Protein AF-A0A820CGV4-F1 (afdb_monomer)

Solvent-accessible surface area (backbone atoms only — not comparable to full-atom values): 6900 Å² total; per-residue (Å²): 108,50,67,60,47,28,54,51,52,41,57,77,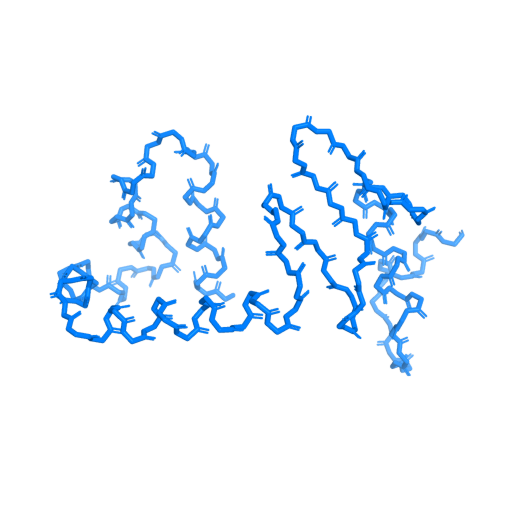48,56,87,45,64,72,79,47,49,55,61,25,39,30,65,48,43,73,59,71,50,56,55,68,60,51,55,54,40,65,77,32,72,64,35,57,53,52,50,52,51,50,53,52,51,36,58,76,67,66,52,86,53,71,49,59,43,65,55,97,88,38,81,47,35,31,43,66,100,50,82,42,74,35,88,71,46,83,51,72,68,34,48,50,51,59,50,45,77,68,52,86,63,89,83,68,61,66,77,64,60,72,78,113

Radius of gyration: 17.68 Å; Cα contacts (8 Å, |Δi|>4): 91; chains: 1; bounding box: 39×30×44 Å

pLDDT: mean 93.83, std 5.13, range [55.72, 98.12]

Organism: NCBI:txid433720

Sequence (116 aa):
STFLQYLQCQTETYRTIPDNGEQCANETSNNLIKWSDVELCVTSEKSNELFHNSLKQTRLASARKSCTIHLNKESWCIHDGSWKNCAEGHDEISFIKAICSRYNGTDKPIECETFI

Foldseek 3Di:
DLVVQLVVQCVVVVVCPPVCNQVSNCVSVVNPDDVVVVVVCCPDVVVVVVVVVVVVVCVVLVVPAPPFDDDPSHTQWHDHVHIDNNPQDDDPLSVLCVNLVVDPDPDDPVSSVVND

Mean predicted aligned error: 4.2 Å

Structure (mmCIF, N/CA/C/O backbone):
data_AF-A0A820CGV4-F1
#
_entry.id   AF-A0A820CGV4-F1
#
loop_
_atom_site.group_PDB
_atom_site.id
_atom_site.type_symbol
_atom_site.label_atom_id
_atom_site.label_alt_id
_atom_site.label_comp_id
_atom_site.label_asym_id
_atom_site.label_entity_id
_atom_site.label_seq_id
_atom_site.pdbx_PDB_ins_code
_atom_site.Cartn_x
_atom_site.Cartn_y
_atom_site.Cartn_z
_atom_site.occupancy
_atom_site.B_iso_or_equiv
_atom_site.auth_seq_id
_atom_site.auth_comp_id
_atom_site.auth_asym_id
_atom_site.auth_atom_id
_atom_site.pdbx_PDB_model_num
ATOM 1 N N . SER A 1 1 ? -9.668 6.888 -6.046 1.00 85.94 1 SER A N 1
ATOM 2 C CA . SER A 1 1 ? -10.107 5.841 -5.099 1.00 85.94 1 SER A CA 1
ATOM 3 C C . SER A 1 1 ? -10.126 6.446 -3.707 1.00 85.94 1 SER A C 1
ATOM 5 O O . SER A 1 1 ? -9.073 6.910 -3.284 1.00 85.94 1 SER A O 1
ATOM 7 N N . THR A 1 2 ? -11.275 6.459 -3.018 1.00 93.88 2 THR A N 1
ATOM 8 C CA . THR A 1 2 ? -11.415 7.016 -1.653 1.00 93.88 2 THR A CA 1
ATOM 9 C C . THR A 1 2 ? -10.445 6.373 -0.665 1.00 93.88 2 THR A C 1
ATOM 11 O O . THR A 1 2 ? -9.813 7.069 0.114 1.00 93.88 2 THR A O 1
ATOM 14 N N . PHE A 1 3 ? -10.236 5.056 -0.748 1.00 93.94 3 PHE A N 1
ATOM 15 C CA . PHE A 1 3 ? -9.307 4.361 0.146 1.00 93.94 3 PHE A CA 1
ATOM 16 C C . PHE A 1 3 ? -7.845 4.790 -0.055 1.00 93.94 3 PHE A C 1
ATOM 18 O O . PHE A 1 3 ? -7.128 4.992 0.918 1.00 93.94 3 PHE A O 1
ATOM 25 N N . LEU A 1 4 ? -7.397 4.974 -1.304 1.00 95.31 4 LEU A N 1
ATOM 26 C CA . LEU A 1 4 ? -6.028 5.438 -1.563 1.00 95.31 4 LEU A CA 1
ATOM 27 C C . LEU A 1 4 ? -5.826 6.875 -1.067 1.00 95.31 4 LEU A C 1
ATOM 29 O O . LEU A 1 4 ? -4.816 7.157 -0.435 1.00 95.31 4 LEU A O 1
ATOM 33 N N . GLN A 1 5 ? -6.811 7.747 -1.297 1.00 96.44 5 GLN A N 1
ATOM 34 C CA . GLN A 1 5 ? -6.794 9.124 -0.796 1.00 96.44 5 GLN A CA 1
ATOM 35 C C . GLN A 1 5 ? -6.784 9.162 0.736 1.00 96.44 5 GLN A C 1
ATOM 37 O O . GLN A 1 5 ? -6.037 9.936 1.318 1.00 96.44 5 GLN A O 1
ATOM 42 N N . TYR A 1 6 ? -7.549 8.286 1.394 1.00 96.31 6 TYR A N 1
ATOM 43 C CA . TYR A 1 6 ? -7.542 8.129 2.849 1.00 96.31 6 TYR A CA 1
ATOM 44 C C . TYR A 1 6 ? -6.158 7.740 3.386 1.00 96.31 6 TYR A C 1
ATOM 46 O O . TYR A 1 6 ? -5.682 8.334 4.352 1.00 96.31 6 TYR A O 1
ATOM 54 N N . LEU A 1 7 ? -5.483 6.778 2.744 1.00 95.44 7 LEU A N 1
ATOM 55 C CA . LEU A 1 7 ? -4.115 6.404 3.113 1.00 95.44 7 LEU A CA 1
ATOM 56 C C . LEU A 1 7 ? -3.131 7.560 2.885 1.00 95.44 7 LEU A C 1
ATOM 58 O O . LEU A 1 7 ? -2.294 7.812 3.745 1.00 95.44 7 LEU A O 1
ATOM 62 N N . GLN A 1 8 ? -3.249 8.277 1.763 1.00 96.06 8 GLN A N 1
ATOM 63 C CA . GLN A 1 8 ? -2.408 9.438 1.456 1.00 96.06 8 GLN A CA 1
ATOM 64 C C . GLN A 1 8 ? -2.584 10.550 2.497 1.00 96.06 8 GLN A C 1
ATOM 66 O O . GLN A 1 8 ? -1.593 10.959 3.097 1.00 96.06 8 GLN A O 1
ATOM 71 N N . CYS A 1 9 ? -3.828 10.936 2.797 1.00 96.94 9 CYS A N 1
ATOM 72 C CA . CYS A 1 9 ? -4.156 11.902 3.847 1.00 96.94 9 CYS A CA 1
ATOM 73 C C . CYS A 1 9 ? -3.529 11.509 5.190 1.00 96.94 9 CYS A C 1
ATOM 75 O O . CYS A 1 9 ? -2.845 12.309 5.825 1.00 96.94 9 CYS A O 1
ATOM 77 N N . GLN A 1 10 ? -3.663 10.241 5.600 1.00 96.81 10 GLN A N 1
ATOM 78 C CA . GLN A 1 10 ? -3.069 9.794 6.859 1.00 96.81 10 GLN A CA 1
ATOM 79 C C . GLN A 1 10 ? -1.542 9.924 6.874 1.00 96.81 10 GLN A C 1
ATOM 81 O O . GLN A 1 10 ? -0.956 10.275 7.900 1.00 96.81 10 GLN A O 1
ATOM 86 N N . THR A 1 11 ? -0.882 9.645 5.746 1.00 94.69 11 THR A N 1
ATOM 87 C CA . THR A 1 11 ? 0.582 9.720 5.653 1.00 94.69 11 THR A CA 1
ATOM 88 C C . THR A 1 11 ? 1.134 11.144 5.694 1.00 94.69 11 THR A C 1
ATOM 90 O O . THR A 1 11 ? 2.287 11.310 6.094 1.00 94.69 11 THR A O 1
ATOM 93 N N . GLU A 1 12 ? 0.334 12.172 5.383 1.00 95.00 12 GLU A N 1
ATOM 94 C CA . GLU A 1 12 ? 0.739 13.582 5.527 1.00 95.00 12 GLU A CA 1
ATOM 95 C C . GLU A 1 12 ? 1.078 13.929 6.984 1.00 95.00 12 GLU A C 1
ATOM 97 O O . GLU A 1 12 ? 2.002 14.695 7.261 1.00 95.00 12 GLU A O 1
ATOM 102 N N . THR A 1 13 ? 0.384 13.292 7.931 1.00 92.88 13 THR A N 1
ATOM 103 C CA . THR A 1 13 ? 0.603 13.424 9.376 1.00 92.88 13 THR A CA 1
ATOM 104 C C . THR A 1 13 ? 0.911 12.066 10.012 1.00 92.88 13 THR A C 1
ATOM 106 O O . THR A 1 13 ? 0.352 11.687 11.033 1.00 92.88 13 THR A O 1
ATOM 109 N N . TYR A 1 14 ? 1.869 11.322 9.442 1.00 91.06 14 TYR A N 1
ATOM 110 C CA . TYR A 1 14 ? 2.162 9.926 9.822 1.00 91.06 14 TYR A CA 1
ATOM 111 C C . TYR A 1 14 ? 2.347 9.660 11.334 1.00 91.06 14 TYR A C 1
ATOM 113 O O . TYR A 1 14 ? 2.125 8.544 11.797 1.00 91.06 14 TYR A O 1
ATOM 121 N N . ARG A 1 15 ? 2.788 10.662 12.110 1.00 94.06 15 ARG A N 1
ATOM 122 C CA . ARG A 1 15 ? 3.028 10.550 13.562 1.00 94.06 15 ARG A CA 1
ATOM 123 C C . ARG A 1 15 ? 1.750 10.473 14.389 1.00 94.06 15 ARG A C 1
ATOM 125 O O . ARG A 1 15 ? 1.821 10.052 15.536 1.00 94.06 15 ARG A O 1
ATOM 132 N N . THR A 1 16 ? 0.630 10.916 13.830 1.00 93.88 16 THR A N 1
ATOM 133 C CA . THR A 1 16 ? -0.674 10.951 14.495 1.00 93.88 16 THR A CA 1
ATOM 134 C C . THR A 1 16 ? -1.588 9.845 13.990 1.00 93.88 16 THR A C 1
ATOM 136 O O . THR A 1 16 ? -2.784 9.913 14.211 1.00 93.88 16 THR A O 1
ATOM 139 N N . ILE A 1 17 ? -1.068 8.842 13.280 1.00 94.69 17 ILE A N 1
ATOM 140 C CA . ILE A 1 17 ? -1.844 7.646 12.944 1.00 94.69 17 ILE A CA 1
ATOM 141 C C . ILE A 1 17 ? -1.972 6.796 14.224 1.00 94.69 17 ILE A C 1
ATOM 143 O O . ILE A 1 17 ? -0.940 6.505 14.838 1.00 94.69 17 ILE A O 1
ATOM 147 N N . PRO A 1 18 ? -3.184 6.352 14.620 1.00 92.44 18 PRO A N 1
ATOM 148 C CA . PRO A 1 18 ? -4.444 6.399 13.861 1.00 92.44 18 PRO A CA 1
ATOM 149 C C . PRO A 1 18 ? -5.376 7.589 14.173 1.00 92.44 18 PRO A C 1
ATOM 151 O O . PRO A 1 18 ? -6.463 7.659 13.603 1.00 92.44 18 PRO A O 1
ATOM 154 N N . ASP A 1 19 ? -4.990 8.508 15.057 1.00 95.38 19 ASP A N 1
ATOM 155 C CA . ASP A 1 19 ? -5.816 9.626 15.549 1.00 95.38 19 ASP A CA 1
ATOM 156 C C . ASP A 1 19 ? -6.331 10.570 14.442 1.00 95.38 19 ASP A C 1
ATOM 158 O O . ASP A 1 19 ? -7.388 11.179 14.586 1.00 95.38 19 ASP A O 1
ATOM 162 N N . ASN A 1 20 ? -5.630 10.678 13.309 1.00 96.00 20 ASN A N 1
ATOM 163 C CA . ASN A 1 20 ? -6.074 11.452 12.138 1.00 96.00 20 ASN A CA 1
ATOM 164 C C . ASN A 1 20 ? -7.104 10.723 11.246 1.00 96.00 20 ASN A C 1
ATOM 166 O O . ASN A 1 20 ? -7.534 11.259 10.221 1.00 96.00 20 ASN A O 1
ATOM 170 N N . GLY A 1 21 ? -7.506 9.502 11.610 1.00 95.50 21 GLY A N 1
ATOM 171 C CA . GLY A 1 21 ? -8.360 8.647 10.793 1.00 95.50 21 GLY A CA 1
ATOM 172 C C . GLY A 1 21 ? -9.744 9.237 10.512 1.00 95.50 21 GLY A C 1
ATOM 173 O O . GLY A 1 21 ? -10.185 9.206 9.365 1.00 95.50 21 GLY A O 1
ATOM 174 N N . GLU A 1 22 ? -10.416 9.809 11.511 1.00 96.56 22 GLU A N 1
ATOM 175 C CA . GLU A 1 22 ? -11.755 10.389 11.327 1.00 96.56 22 GLU A CA 1
ATOM 176 C C . GLU A 1 22 ? -11.734 11.568 10.351 1.00 96.56 22 GLU A C 1
ATOM 178 O O . GLU A 1 22 ? -12.518 11.609 9.400 1.00 96.56 22 GLU A O 1
ATOM 183 N N . GLN A 1 23 ? -10.787 12.491 10.542 1.00 96.44 23 GLN A N 1
ATOM 184 C CA . GLN A 1 23 ? -10.600 13.637 9.656 1.00 96.44 23 GLN A CA 1
ATOM 185 C C . GLN A 1 23 ? -10.383 13.171 8.211 1.00 96.44 23 GLN A C 1
ATOM 187 O O . GLN A 1 23 ? -11.123 13.572 7.311 1.00 96.44 23 GLN A O 1
ATOM 192 N N . CYS A 1 24 ? -9.426 12.265 7.993 1.00 97.00 24 CYS A N 1
ATOM 193 C CA . CYS A 1 24 ? -9.121 11.766 6.657 1.00 97.00 24 CYS A CA 1
ATOM 194 C C . CYS A 1 24 ? -10.293 11.004 6.027 1.00 97.00 24 CYS A C 1
ATOM 196 O O . CYS A 1 24 ? -10.509 11.096 4.816 1.00 97.00 24 CYS A O 1
ATOM 198 N N . ALA A 1 25 ? -11.063 10.243 6.809 1.00 96.44 25 ALA A N 1
ATOM 199 C CA . ALA A 1 25 ? -12.245 9.549 6.308 1.00 96.44 25 ALA A CA 1
ATOM 200 C C . ALA A 1 25 ? -13.322 10.544 5.851 1.00 96.44 25 ALA A C 1
ATOM 202 O O . ALA A 1 25 ? -13.886 10.378 4.766 1.00 96.44 25 ALA A O 1
ATOM 203 N N . ASN A 1 26 ? -13.568 11.600 6.628 1.00 96.31 26 ASN A N 1
ATOM 204 C CA . ASN A 1 26 ? -14.546 12.637 6.301 1.00 96.31 26 ASN A CA 1
ATOM 205 C C . ASN A 1 26 ? -14.151 13.418 5.041 1.00 96.31 26 ASN A C 1
ATOM 207 O O . ASN A 1 26 ? -14.959 13.538 4.119 1.00 96.31 26 ASN A O 1
ATOM 211 N N . GLU A 1 27 ? -12.901 13.879 4.961 1.00 95.69 27 GLU A N 1
ATOM 212 C CA . GLU A 1 27 ? -12.393 14.658 3.825 1.00 95.69 27 GLU A CA 1
ATOM 213 C C . GLU A 1 27 ? -12.415 13.853 2.520 1.00 95.69 27 GLU A C 1
ATOM 215 O O . GLU A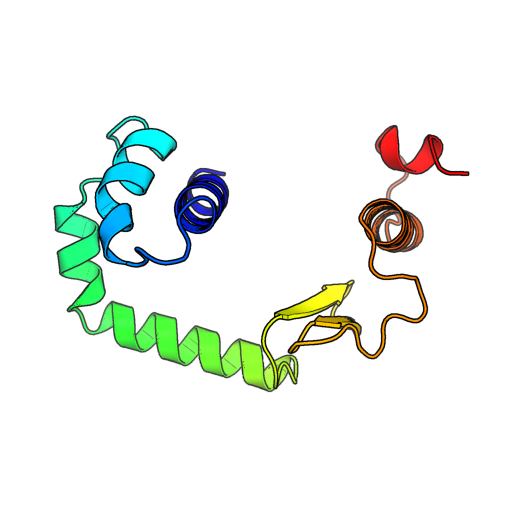 1 27 ? -12.939 14.305 1.504 1.00 95.69 27 GLU A O 1
ATOM 220 N N . THR A 1 28 ? -11.903 12.621 2.542 1.00 96.62 28 THR A N 1
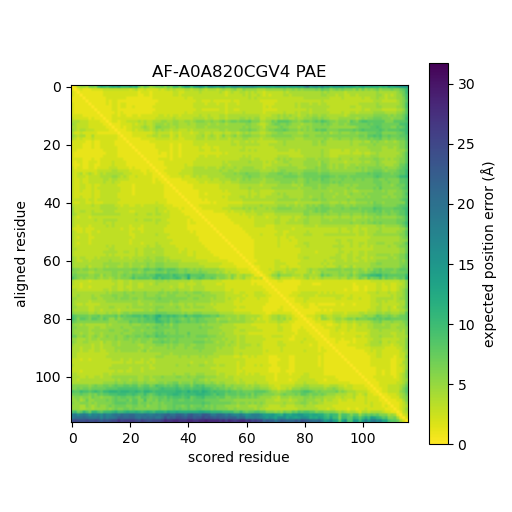ATOM 221 C CA . THR A 1 28 ? -11.719 11.825 1.314 1.00 96.62 28 THR A CA 1
ATOM 222 C C . THR A 1 28 ? -12.996 11.148 0.827 1.00 96.62 28 THR A C 1
ATOM 224 O O . THR A 1 28 ? -13.102 10.770 -0.344 1.00 96.62 28 THR A O 1
ATOM 227 N N . SER A 1 29 ? -13.986 10.990 1.709 1.00 95.44 29 SER A N 1
ATOM 228 C CA . SER A 1 29 ? -15.298 10.444 1.358 1.00 95.44 29 SER A CA 1
ATOM 229 C C . SER A 1 29 ? -16.372 11.510 1.162 1.00 95.44 29 SER A C 1
ATOM 231 O O . SER A 1 29 ? -17.502 11.145 0.855 1.00 95.44 29 SER A O 1
ATOM 233 N N . ASN A 1 30 ? -16.064 12.800 1.334 1.00 94.31 30 ASN A N 1
ATOM 234 C CA . ASN A 1 30 ? -17.064 13.871 1.407 1.00 94.31 30 ASN A CA 1
ATOM 235 C C . ASN A 1 30 ? -18.171 13.569 2.438 1.00 94.31 30 ASN A C 1
ATOM 237 O O . ASN A 1 30 ? -19.357 13.744 2.161 1.00 94.31 30 ASN A O 1
ATOM 241 N N . ASN A 1 31 ? -17.781 13.090 3.623 1.00 92.19 31 ASN A N 1
ATOM 242 C CA . ASN A 1 31 ? -18.669 12.665 4.716 1.00 92.19 31 ASN A CA 1
ATOM 243 C C . ASN A 1 31 ? -19.603 11.480 4.385 1.00 92.19 31 ASN A C 1
ATOM 245 O O . ASN A 1 31 ? -20.594 11.260 5.083 1.00 92.19 31 ASN A O 1
ATOM 249 N N . LEU A 1 32 ? -19.322 10.708 3.328 1.00 93.94 32 LEU A N 1
ATOM 250 C CA . LEU A 1 32 ? -20.098 9.504 2.998 1.00 93.94 32 LEU A CA 1
ATOM 251 C C . LEU A 1 32 ? -19.755 8.317 3.908 1.00 93.94 32 LEU A C 1
ATOM 253 O O . LEU A 1 32 ? -20.608 7.463 4.145 1.00 93.94 32 LEU A O 1
ATOM 257 N N . ILE A 1 33 ? -18.518 8.246 4.406 1.00 93.88 33 ILE A N 1
ATOM 258 C CA . ILE A 1 33 ? -18.091 7.236 5.377 1.00 93.88 33 ILE A CA 1
ATOM 259 C C . ILE A 1 33 ? -18.337 7.787 6.778 1.00 93.88 33 ILE A C 1
ATOM 261 O O . ILE A 1 33 ? -17.763 8.803 7.157 1.00 93.88 33 ILE A O 1
ATOM 265 N N . LYS A 1 34 ? -19.159 7.091 7.566 1.00 95.12 34 LYS A N 1
ATOM 266 C CA . LYS A 1 34 ? -19.345 7.409 8.982 1.00 95.12 34 LYS A CA 1
ATOM 267 C C . LYS A 1 34 ? -18.211 6.800 9.788 1.00 95.12 34 LYS A C 1
ATOM 269 O O . LYS A 1 34 ? -18.022 5.584 9.765 1.00 95.12 34 LYS A O 1
ATOM 274 N N . TRP A 1 35 ? -17.497 7.629 10.540 1.00 94.56 35 TRP A N 1
ATOM 275 C CA . TRP A 1 35 ? -16.399 7.156 11.377 1.00 94.56 35 TRP A CA 1
ATOM 276 C C . TRP A 1 35 ? -16.844 6.108 12.405 1.00 94.56 35 TRP A C 1
ATOM 278 O O . TRP A 1 35 ? -16.173 5.094 12.571 1.00 94.56 35 TRP A O 1
ATOM 288 N N . SER A 1 36 ? -18.042 6.261 12.975 1.00 95.75 36 SER A N 1
ATOM 289 C CA . SER A 1 36 ? -18.634 5.271 13.884 1.00 95.75 36 SER A CA 1
ATOM 290 C C . SER A 1 36 ? -18.712 3.862 13.285 1.00 95.75 36 SER A C 1
ATOM 292 O O . SER A 1 36 ? -18.511 2.876 13.989 1.00 95.75 36 SER A O 1
ATOM 294 N N . ASP A 1 37 ? -18.979 3.742 11.981 1.00 95.25 37 ASP A N 1
ATOM 295 C CA . ASP A 1 37 ? -19.053 2.442 11.305 1.00 95.25 37 ASP A CA 1
ATOM 296 C C . ASP A 1 37 ? -17.650 1.826 11.155 1.00 95.25 37 ASP A C 1
ATOM 298 O O . ASP A 1 37 ? -17.479 0.608 11.248 1.00 95.25 37 ASP A O 1
ATOM 302 N N . VAL A 1 38 ? -16.629 2.671 10.971 1.00 94.06 38 VAL A N 1
ATOM 303 C CA . VAL A 1 38 ? -15.220 2.260 10.952 1.00 94.06 38 VAL A CA 1
ATOM 304 C C . VAL A 1 38 ? -14.777 1.804 12.342 1.00 94.06 38 VAL A C 1
ATOM 306 O O . VAL A 1 38 ? -14.189 0.732 12.453 1.00 94.06 38 VAL A O 1
ATOM 309 N N . GLU A 1 39 ? -15.103 2.538 13.407 1.00 94.06 39 GLU A N 1
ATOM 310 C CA . GLU A 1 39 ? -14.777 2.158 14.793 1.00 94.06 39 GLU A CA 1
ATOM 311 C C . GLU A 1 39 ? -15.428 0.830 15.204 1.00 94.06 39 GLU A C 1
ATOM 313 O O . GLU A 1 39 ? -14.780 -0.046 15.792 1.00 94.06 39 GLU A O 1
ATOM 318 N N . LEU A 1 40 ? -16.698 0.638 14.832 1.00 96.25 40 LEU A N 1
ATOM 319 C CA . LEU A 1 40 ? -17.398 -0.632 15.017 1.00 96.25 40 LEU A CA 1
ATOM 320 C C . LEU A 1 40 ? -16.706 -1.766 14.251 1.00 96.25 40 LEU A C 1
ATOM 322 O O . LEU A 1 40 ? -16.552 -2.866 14.778 1.00 96.25 40 LEU A O 1
ATOM 326 N N . CYS A 1 41 ? -16.240 -1.510 13.025 1.00 95.38 41 CYS A N 1
ATOM 327 C CA . CYS A 1 41 ? -15.483 -2.494 12.257 1.00 95.38 41 CYS A CA 1
ATOM 328 C C . CYS A 1 41 ? -14.152 -2.843 12.939 1.00 95.38 41 CYS A C 1
ATOM 330 O O . CYS A 1 41 ? -13.863 -4.028 13.112 1.00 95.38 41 CYS A O 1
ATOM 332 N N . VAL A 1 42 ? -13.373 -1.842 13.368 1.00 94.31 42 VAL A N 1
ATOM 333 C CA . VAL A 1 42 ? -12.044 -2.003 13.991 1.00 94.31 42 VAL A CA 1
ATOM 334 C C . VAL A 1 42 ? -12.093 -2.915 15.217 1.00 94.31 42 VAL A C 1
ATOM 336 O O . VAL A 1 42 ? -11.169 -3.702 15.428 1.00 94.31 42 VAL A O 1
ATOM 339 N N . THR A 1 43 ? -13.179 -2.848 15.986 1.00 94.25 43 THR A N 1
ATOM 340 C CA . THR A 1 43 ? -13.391 -3.652 17.200 1.00 94.25 43 THR A CA 1
ATOM 341 C C . THR A 1 43 ? -14.093 -4.993 16.947 1.00 94.25 43 THR A C 1
ATOM 343 O O . THR A 1 43 ? -14.225 -5.802 17.864 1.00 94.25 43 THR A O 1
ATOM 346 N N . SER A 1 44 ? -14.522 -5.263 15.712 1.00 97.12 44 SER A N 1
ATOM 347 C CA . SER A 1 44 ? -15.228 -6.492 15.338 1.00 97.12 44 SER A CA 1
ATOM 348 C C . SER A 1 44 ? -14.289 -7.649 14.971 1.00 97.12 44 SER A C 1
ATOM 350 O O . SER A 1 44 ? -13.123 -7.461 14.617 1.00 97.12 44 SER A O 1
ATOM 352 N N . GLU A 1 45 ? -14.832 -8.869 14.923 1.00 97.88 45 GLU A N 1
ATOM 353 C CA . GLU A 1 45 ? -14.127 -10.036 14.369 1.00 97.88 45 GLU A CA 1
ATOM 354 C C . GLU A 1 45 ? -13.690 -9.830 12.911 1.00 97.88 45 GLU A C 1
ATOM 356 O O . GLU A 1 45 ? -12.671 -10.379 12.484 1.00 97.88 45 GLU A O 1
ATOM 361 N N . LYS A 1 46 ? -14.412 -8.992 12.153 1.00 96.50 46 LYS A N 1
ATOM 362 C CA . LYS A 1 46 ? -14.073 -8.702 10.759 1.00 96.50 46 LYS A CA 1
ATOM 363 C C . LYS A 1 46 ? -12.714 -8.017 10.633 1.00 96.50 46 LYS A C 1
ATOM 365 O O . LYS A 1 46 ? -11.977 -8.317 9.695 1.00 96.50 46 LYS A O 1
ATOM 370 N N . SER A 1 47 ? -12.356 -7.151 11.582 1.00 96.38 47 SER A N 1
ATOM 371 C CA . SER A 1 47 ? -11.031 -6.520 11.636 1.00 96.38 47 SER A CA 1
ATOM 372 C C . SER A 1 47 ? -9.923 -7.570 11.750 1.00 96.38 47 SER A C 1
ATOM 374 O O . SER A 1 47 ? -8.981 -7.575 10.953 1.00 96.38 47 SER A O 1
ATOM 376 N N . ASN A 1 48 ? -10.089 -8.543 12.652 1.00 97.00 48 ASN A N 1
ATOM 377 C CA . ASN A 1 48 ? -9.135 -9.640 12.822 1.00 97.00 48 ASN A CA 1
ATOM 378 C C . ASN A 1 48 ? -9.015 -10.496 11.554 1.00 97.00 48 ASN A C 1
ATOM 380 O O . ASN A 1 48 ? -7.908 -10.835 11.136 1.00 97.00 48 ASN A O 1
ATOM 384 N N . GLU A 1 49 ? -10.135 -10.815 10.902 1.00 98.12 49 GLU A N 1
ATOM 385 C CA . GLU A 1 49 ? -10.142 -11.558 9.637 1.00 98.12 49 GLU A CA 1
ATOM 386 C C . GLU A 1 49 ? -9.371 -10.811 8.534 1.00 98.12 49 GLU A C 1
ATOM 388 O O . GLU A 1 49 ? -8.510 -11.390 7.864 1.00 98.12 49 GLU A O 1
ATOM 393 N N . LEU A 1 50 ? -9.636 -9.511 8.364 1.00 97.75 50 LEU A N 1
ATOM 394 C CA . LEU A 1 50 ? -8.946 -8.661 7.391 1.00 97.75 50 LEU A CA 1
ATOM 395 C C . LEU A 1 50 ? -7.443 -8.577 7.685 1.00 97.75 50 LEU A C 1
ATOM 397 O O . LEU A 1 50 ? -6.628 -8.716 6.768 1.00 97.75 50 LEU A O 1
ATOM 401 N N . PHE A 1 51 ? -7.064 -8.427 8.955 1.00 96.44 51 PHE A N 1
ATOM 402 C CA . PHE A 1 51 ? -5.665 -8.408 9.371 1.00 96.44 51 PHE A CA 1
ATOM 403 C C . PHE A 1 51 ? -4.963 -9.744 9.090 1.00 96.44 51 PHE A C 1
ATOM 405 O O . PHE A 1 51 ? -3.886 -9.767 8.490 1.00 96.44 51 PHE A O 1
ATOM 412 N N . HIS A 1 52 ? -5.587 -10.876 9.426 1.00 97.88 52 HIS A N 1
ATOM 413 C CA . HIS A 1 52 ? -5.047 -12.202 9.118 1.00 97.88 52 HIS A CA 1
ATOM 414 C C . HIS A 1 52 ? -4.896 -12.445 7.614 1.00 97.88 52 HIS A C 1
ATOM 416 O O . HIS A 1 52 ? -3.879 -12.997 7.178 1.00 97.88 52 HIS A O 1
ATOM 422 N N . ASN A 1 53 ? -5.867 -12.002 6.814 1.00 97.94 53 ASN A N 1
ATOM 423 C CA . ASN A 1 53 ? -5.787 -12.066 5.359 1.00 97.94 53 ASN A CA 1
ATOM 424 C C . ASN A 1 53 ? -4.624 -11.222 4.828 1.00 97.94 53 ASN A C 1
ATOM 426 O O . ASN A 1 53 ? -3.861 -11.713 3.995 1.00 97.94 53 ASN A O 1
ATOM 430 N N . SER A 1 54 ? -4.426 -10.012 5.358 1.00 95.75 54 SER A N 1
ATOM 431 C CA . SER A 1 54 ? -3.278 -9.163 5.021 1.00 95.75 54 SER A CA 1
ATOM 432 C C . SER A 1 54 ? -1.950 -9.868 5.325 1.00 95.75 54 SER A C 1
ATOM 434 O O . SER A 1 54 ? -1.128 -10.046 4.427 1.00 95.75 54 SER A O 1
ATOM 436 N N . LEU A 1 55 ? -1.787 -10.425 6.534 1.00 96.19 55 LEU A N 1
ATOM 437 C CA . LEU A 1 55 ? -0.587 -11.185 6.913 1.00 96.19 55 LEU A CA 1
ATOM 438 C C . LEU A 1 55 ? -0.330 -12.390 6.000 1.00 96.19 55 LEU A C 1
ATOM 440 O O . LEU A 1 55 ? 0.821 -12.693 5.675 1.00 96.19 55 LEU A O 1
ATOM 444 N N . LYS A 1 56 ? -1.385 -13.100 5.585 1.00 97.38 56 LYS A N 1
ATOM 445 C CA . LYS A 1 56 ? -1.268 -14.209 4.631 1.00 97.38 56 LYS A CA 1
ATOM 446 C C . LYS A 1 56 ? -0.723 -13.718 3.290 1.00 97.38 56 LYS A C 1
ATOM 448 O O . LYS A 1 56 ? 0.209 -14.333 2.776 1.00 97.38 56 LYS A O 1
ATOM 453 N N . GLN A 1 57 ? -1.249 -12.616 2.754 1.00 94.75 57 GLN A N 1
ATOM 454 C CA . GLN A 1 57 ? -0.764 -12.044 1.493 1.00 94.75 57 GLN A CA 1
ATOM 455 C C . GLN A 1 57 ? 0.682 -11.550 1.610 1.00 94.75 57 GLN A C 1
ATOM 457 O O . GLN A 1 57 ? 1.507 -11.879 0.762 1.00 94.75 57 GLN A O 1
ATOM 462 N N . THR A 1 58 ? 1.032 -10.862 2.700 1.00 94.38 58 THR A N 1
ATOM 463 C CA . THR A 1 58 ? 2.407 -10.424 2.985 1.00 94.38 58 THR A CA 1
ATOM 464 C C . THR A 1 58 ? 3.390 -11.600 3.002 1.00 94.38 58 THR A C 1
ATOM 466 O O . THR A 1 58 ? 4.469 -11.513 2.415 1.00 94.38 58 THR A O 1
ATOM 469 N N . ARG A 1 59 ? 3.016 -12.729 3.625 1.00 94.56 59 ARG A N 1
ATOM 470 C CA . ARG A 1 59 ? 3.841 -13.951 3.645 1.00 94.56 59 ARG A CA 1
ATOM 471 C C . ARG A 1 59 ? 3.988 -14.578 2.262 1.00 94.56 59 ARG A C 1
ATOM 473 O O . ARG A 1 59 ? 5.101 -14.939 1.896 1.00 94.56 59 ARG A O 1
ATOM 480 N N . LEU A 1 60 ? 2.895 -14.693 1.503 1.00 94.44 60 LEU A N 1
ATOM 481 C CA . LEU A 1 60 ? 2.919 -15.234 0.138 1.00 94.44 60 LEU A CA 1
ATOM 482 C C . LEU A 1 60 ? 3.789 -14.385 -0.797 1.00 94.44 60 LEU A C 1
ATOM 484 O O . LEU A 1 60 ? 4.490 -14.932 -1.641 1.00 94.44 60 LEU A O 1
ATOM 488 N N . ALA A 1 61 ? 3.796 -13.067 -0.600 1.00 93.25 61 ALA A N 1
ATOM 489 C CA . ALA A 1 61 ? 4.646 -12.134 -1.331 1.00 93.25 61 ALA A CA 1
ATOM 490 C C . ALA A 1 61 ? 6.092 -12.066 -0.800 1.00 93.25 61 ALA A C 1
ATOM 492 O O . ALA A 1 61 ? 6.886 -11.286 -1.303 1.00 93.25 61 ALA A O 1
ATOM 493 N N . SER A 1 62 ? 6.461 -12.830 0.236 1.00 93.25 62 SER A N 1
ATOM 494 C CA . SER A 1 62 ? 7.782 -12.739 0.887 1.00 93.25 62 SER A CA 1
ATOM 495 C C . SER A 1 62 ? 8.168 -11.320 1.353 1.00 93.25 62 SER A C 1
ATOM 497 O O . SER A 1 62 ? 9.349 -11.016 1.534 1.00 93.25 62 SER A O 1
ATOM 499 N N . ALA A 1 63 ? 7.182 -10.459 1.619 1.00 93.50 63 ALA A N 1
ATOM 500 C CA . ALA A 1 63 ? 7.375 -9.085 2.073 1.00 93.50 63 ALA A CA 1
ATOM 501 C C . ALA A 1 63 ? 7.728 -9.058 3.571 1.00 93.50 63 ALA A C 1
ATOM 503 O O . ALA A 1 63 ? 6.866 -8.941 4.437 1.00 93.50 63 ALA A O 1
ATOM 504 N N . ARG A 1 64 ? 9.015 -9.211 3.900 1.00 90.62 64 ARG A N 1
ATOM 505 C CA . ARG A 1 64 ? 9.484 -9.294 5.300 1.00 90.62 64 ARG A CA 1
ATOM 506 C C . ARG A 1 64 ? 9.715 -7.940 5.966 1.00 90.62 64 ARG A C 1
ATOM 508 O O . ARG A 1 64 ? 9.859 -7.894 7.185 1.00 90.62 64 ARG A O 1
ATOM 515 N N . LYS A 1 65 ? 9.808 -6.868 5.180 1.00 90.44 65 LYS A N 1
ATOM 516 C CA . LYS A 1 65 ? 10.134 -5.512 5.632 1.00 90.44 65 LYS A CA 1
ATOM 517 C C . LYS A 1 65 ? 9.167 -4.508 5.027 1.00 90.44 65 LYS A C 1
ATOM 519 O O . LYS A 1 65 ? 8.761 -4.663 3.877 1.00 90.44 65 LYS A O 1
ATOM 524 N N . SER A 1 66 ? 8.825 -3.478 5.788 1.00 85.06 66 SER A N 1
ATOM 525 C CA . SER A 1 66 ? 8.130 -2.317 5.243 1.00 85.06 66 SER A CA 1
ATOM 526 C C . SER A 1 66 ? 9.166 -1.232 4.964 1.00 85.06 66 SER A C 1
ATOM 528 O O . SER A 1 66 ? 9.976 -0.964 5.845 1.00 85.06 66 SER A O 1
ATOM 530 N N . CYS A 1 67 ? 9.197 -0.614 3.788 1.00 90.12 67 CYS A N 1
ATOM 531 C CA . CYS A 1 67 ? 8.328 -0.797 2.620 1.00 90.12 67 CYS A CA 1
ATOM 532 C C . CYS A 1 67 ? 8.950 -1.785 1.612 1.00 90.12 67 CYS A C 1
ATOM 534 O O . CYS A 1 67 ? 10.092 -1.598 1.210 1.00 90.12 67 CYS A O 1
ATOM 536 N N . THR A 1 68 ? 8.208 -2.812 1.176 1.00 95.56 68 THR A N 1
ATOM 537 C CA . THR A 1 68 ? 8.596 -3.710 0.064 1.00 95.56 68 THR A CA 1
ATOM 538 C C . THR A 1 68 ? 7.646 -3.482 -1.105 1.00 95.56 68 THR A C 1
ATOM 540 O O . THR A 1 68 ? 6.435 -3.636 -0.942 1.00 95.56 68 THR A O 1
ATOM 543 N N . ILE A 1 69 ? 8.180 -3.151 -2.278 1.00 95.44 69 ILE A N 1
ATOM 544 C CA . ILE A 1 69 ? 7.395 -2.863 -3.480 1.00 95.44 69 ILE A CA 1
ATOM 545 C C . ILE A 1 69 ? 7.558 -4.016 -4.468 1.00 95.44 69 ILE A C 1
ATOM 547 O O . ILE A 1 69 ? 8.677 -4.442 -4.753 1.00 95.44 69 ILE A O 1
ATOM 551 N N . HIS A 1 70 ? 6.436 -4.502 -5.000 1.00 95.38 70 HIS A N 1
ATOM 552 C CA . HIS A 1 70 ? 6.410 -5.539 -6.026 1.00 95.38 70 HIS A CA 1
ATOM 553 C C . HIS A 1 70 ? 5.819 -4.998 -7.328 1.00 95.38 70 HIS A C 1
ATOM 555 O O . HIS A 1 70 ? 4.786 -4.331 -7.300 1.00 95.38 70 HIS A O 1
ATOM 56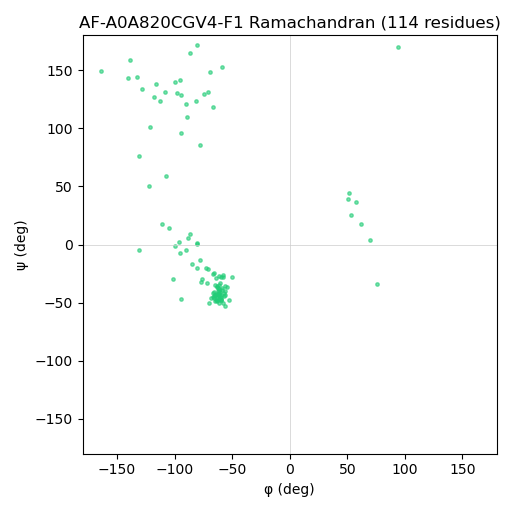1 N N . LEU A 1 71 ? 6.418 -5.360 -8.461 1.00 95.62 71 LEU A N 1
ATOM 562 C CA . LEU A 1 71 ? 5.875 -5.143 -9.802 1.00 95.62 71 LEU A CA 1
ATOM 563 C C . LEU A 1 71 ? 5.669 -6.509 -10.461 1.00 95.62 71 LEU A C 1
ATOM 565 O O . LEU A 1 71 ? 6.577 -7.330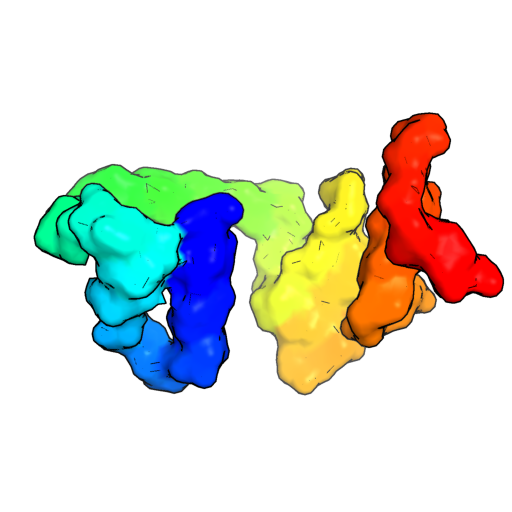 -10.472 1.00 95.62 71 LEU A O 1
ATOM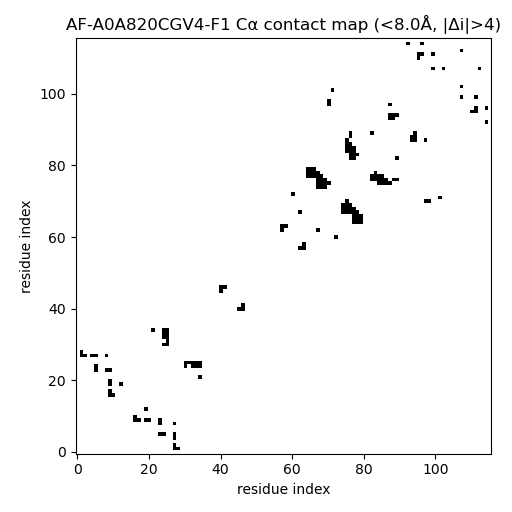 569 N N . ASN A 1 72 ? 4.464 -6.792 -10.966 1.00 93.62 72 ASN A N 1
ATOM 570 C CA . ASN A 1 72 ? 4.106 -8.103 -11.537 1.00 93.62 72 ASN A CA 1
ATOM 571 C C . ASN A 1 72 ? 4.446 -9.310 -10.635 1.00 93.62 72 ASN A C 1
ATOM 573 O O . ASN A 1 72 ? 4.830 -10.368 -11.122 1.00 93.62 72 ASN A O 1
ATOM 577 N N . LYS A 1 73 ? 4.240 -9.167 -9.315 1.00 93.19 73 LYS A N 1
ATOM 578 C CA . LYS A 1 73 ? 4.565 -10.163 -8.266 1.00 93.19 73 LYS A CA 1
ATOM 579 C C . LYS A 1 73 ? 6.065 -10.378 -8.017 1.00 93.19 73 LYS A C 1
ATOM 581 O O . LYS A 1 73 ? 6.412 -11.194 -7.169 1.00 93.19 73 LYS A O 1
ATOM 586 N N . GLU A 1 74 ? 6.938 -9.628 -8.679 1.00 93.06 74 GLU A N 1
ATOM 587 C CA . GLU A 1 74 ? 8.384 -9.660 -8.459 1.00 93.06 74 GLU A CA 1
ATOM 588 C C . GLU A 1 74 ? 8.817 -8.489 -7.576 1.00 93.06 74 GLU A C 1
ATOM 590 O O . GLU A 1 74 ? 8.297 -7.381 -7.705 1.00 93.06 74 GLU A O 1
ATOM 595 N N . SER A 1 75 ? 9.745 -8.729 -6.646 1.00 94.00 75 SER A N 1
ATOM 596 C CA . SER A 1 75 ? 10.272 -7.682 -5.762 1.00 94.00 75 SER A CA 1
ATOM 597 C C . SER A 1 75 ? 11.066 -6.668 -6.582 1.00 94.00 75 SER A C 1
ATOM 599 O O . SER A 1 75 ? 12.087 -7.026 -7.161 1.00 94.00 75 SER A O 1
ATOM 601 N N . TRP A 1 76 ? 10.630 -5.409 -6.583 1.00 96.12 76 TRP A N 1
ATOM 602 C CA . TRP A 1 76 ? 11.267 -4.324 -7.332 1.00 96.12 76 TRP A CA 1
ATOM 603 C C . TRP A 1 76 ? 12.263 -3.527 -6.484 1.00 96.12 76 TRP A C 1
ATOM 605 O O . TRP A 1 76 ? 13.373 -3.262 -6.931 1.00 96.12 76 TRP A O 1
ATOM 615 N N . CYS A 1 77 ? 11.878 -3.139 -5.265 1.00 96.38 77 CYS A N 1
ATOM 616 C CA . CYS A 1 77 ? 12.705 -2.300 -4.395 1.00 96.38 77 CYS A CA 1
ATOM 617 C C . CYS A 1 77 ? 12.196 -2.353 -2.945 1.00 96.38 77 CYS A C 1
ATOM 619 O O . CYS A 1 77 ? 10.999 -2.538 -2.696 1.00 96.38 77 CYS A O 1
ATOM 621 N N . ILE A 1 78 ? 13.107 -2.211 -1.978 1.00 95.88 78 ILE A N 1
ATOM 622 C CA . ILE A 1 78 ? 12.810 -2.261 -0.540 1.00 95.88 78 ILE A CA 1
ATOM 623 C C . ILE A 1 78 ? 13.395 -1.025 0.145 1.00 95.88 78 ILE A C 1
ATOM 625 O O . ILE A 1 78 ? 14.567 -0.712 -0.046 1.00 95.88 78 ILE A O 1
ATOM 629 N N . HIS A 1 79 ? 12.614 -0.369 1.002 1.00 94.06 79 HIS A N 1
ATOM 630 C CA . HIS A 1 79 ? 13.065 0.728 1.855 1.00 94.06 79 HIS A CA 1
ATOM 631 C C . HIS A 1 79 ? 12.841 0.396 3.334 1.00 94.06 79 HIS A C 1
ATOM 633 O O . HIS A 1 79 ? 11.727 0.506 3.830 1.00 94.06 79 HIS A O 1
ATOM 639 N N . ASP A 1 80 ? 13.902 -0.003 4.037 1.00 90.50 80 ASP A N 1
ATOM 640 C CA . ASP A 1 80 ? 13.882 -0.366 5.467 1.00 90.50 80 ASP A CA 1
ATOM 641 C C . ASP A 1 80 ? 15.028 0.367 6.174 1.00 90.50 80 ASP A C 1
ATOM 643 O O . ASP A 1 80 ? 16.122 -0.182 6.360 1.00 90.50 80 ASP A O 1
ATOM 647 N N . GLY A 1 81 ? 14.815 1.665 6.415 1.00 90.00 81 GLY A N 1
ATOM 648 C CA . GLY A 1 81 ? 15.825 2.639 6.853 1.00 90.00 81 GLY A CA 1
ATOM 649 C C . GLY A 1 81 ? 16.786 3.087 5.743 1.00 90.00 81 GLY A C 1
ATOM 650 O O . GLY A 1 81 ? 17.184 4.246 5.705 1.00 90.00 81 GLY A O 1
ATOM 651 N N . SER A 1 82 ? 17.121 2.187 4.818 1.00 93.00 82 SER A N 1
ATOM 652 C CA . SER A 1 82 ? 17.844 2.474 3.578 1.00 93.00 82 SER A CA 1
ATOM 653 C C . SER A 1 82 ? 17.254 1.698 2.400 1.00 93.00 82 SER A C 1
ATOM 655 O O . SER A 1 82 ? 16.584 0.674 2.588 1.00 93.00 82 SER A O 1
ATOM 657 N N . TRP A 1 83 ? 17.510 2.188 1.184 1.00 94.44 83 TRP A N 1
ATOM 658 C CA . TRP A 1 83 ? 17.124 1.532 -0.065 1.00 94.44 83 TRP A CA 1
ATOM 659 C C . TRP A 1 83 ? 17.962 0.276 -0.317 1.00 94.44 83 TRP A C 1
ATOM 661 O O . TRP A 1 83 ? 19.189 0.296 -0.205 1.00 94.44 83 TRP A O 1
ATOM 671 N N . LYS A 1 84 ? 17.295 -0.833 -0.643 1.00 94.19 84 LYS A N 1
ATOM 672 C CA . LYS A 1 84 ? 17.892 -2.158 -0.850 1.00 94.19 84 LYS A CA 1
ATOM 673 C C . LYS A 1 84 ? 17.218 -2.847 -2.029 1.00 94.19 84 LYS A C 1
ATOM 675 O O . LYS A 1 84 ? 16.002 -2.771 -2.181 1.00 94.19 84 LYS A O 1
ATOM 680 N N . ASN A 1 85 ? 18.007 -3.585 -2.806 1.00 93.19 85 ASN A N 1
ATOM 681 C CA . ASN A 1 85 ? 17.536 -4.373 -3.949 1.00 93.19 85 ASN A CA 1
ATOM 682 C C . ASN A 1 85 ? 16.796 -3.543 -5.015 1.00 93.19 85 ASN A C 1
ATOM 684 O O . ASN A 1 85 ? 15.844 -4.033 -5.601 1.00 93.19 85 ASN A O 1
ATOM 688 N N . CYS A 1 86 ? 17.233 -2.307 -5.264 1.00 95.69 86 CYS A N 1
ATOM 689 C CA . CYS A 1 86 ? 16.601 -1.370 -6.201 1.00 95.69 86 CYS A CA 1
ATOM 690 C C . CYS A 1 86 ? 17.462 -1.207 -7.464 1.00 95.69 86 CYS A C 1
ATOM 692 O O . CYS A 1 86 ? 17.964 -0.123 -7.751 1.00 95.69 86 CYS A O 1
ATOM 694 N N . ALA A 1 87 ? 17.724 -2.311 -8.175 1.00 95.62 87 ALA A N 1
ATOM 695 C CA . ALA A 1 87 ? 18.635 -2.320 -9.329 1.00 95.62 87 ALA A CA 1
ATOM 696 C C . ALA A 1 87 ? 18.136 -1.445 -10.495 1.00 95.62 87 ALA A C 1
ATOM 698 O O . ALA A 1 87 ? 18.939 -0.893 -11.239 1.00 95.62 87 ALA A O 1
ATOM 699 N N . GLU A 1 88 ? 16.817 -1.295 -10.618 1.00 95.12 88 GLU A N 1
ATOM 700 C CA . GLU A 1 88 ? 16.153 -0.432 -11.604 1.00 95.12 88 GLU 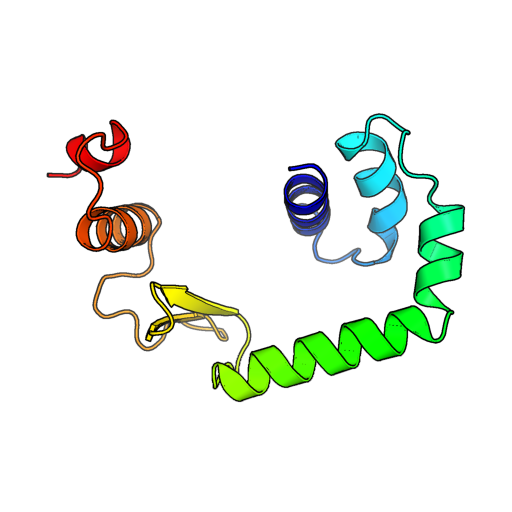A CA 1
ATOM 701 C C . GLU A 1 88 ? 16.001 1.023 -11.120 1.00 95.12 88 GLU A C 1
ATOM 703 O O . GLU A 1 88 ? 15.319 1.804 -11.773 1.00 95.12 88 GLU A O 1
ATOM 708 N N . GLY A 1 89 ? 16.624 1.384 -9.991 1.00 95.69 89 GLY A N 1
ATOM 709 C CA . GLY A 1 89 ? 16.482 2.677 -9.323 1.00 95.69 89 GLY A CA 1
ATOM 710 C C . GLY A 1 89 ? 15.409 2.674 -8.230 1.00 95.69 89 GLY A C 1
ATOM 711 O O . GLY A 1 89 ? 14.678 1.701 -8.053 1.00 95.69 89 GLY A O 1
ATOM 712 N N . HIS A 1 90 ? 15.360 3.750 -7.443 1.00 95.38 90 HIS A N 1
ATOM 713 C CA . HIS A 1 90 ? 14.440 3.892 -6.303 1.00 95.38 90 HIS A CA 1
ATOM 714 C C . HIS A 1 90 ? 13.676 5.224 -6.289 1.00 95.38 90 HIS A C 1
ATOM 716 O O . HIS A 1 90 ? 12.855 5.460 -5.405 1.00 95.38 90 HIS A O 1
ATOM 722 N N . ASP A 1 91 ? 13.989 6.129 -7.214 1.00 94.94 91 ASP A N 1
ATOM 723 C CA . ASP A 1 91 ? 13.276 7.390 -7.394 1.00 94.94 91 ASP A CA 1
ATOM 724 C C . ASP A 1 91 ? 11.980 7.201 -8.205 1.00 94.94 91 ASP A C 1
ATOM 726 O O . ASP A 1 91 ? 11.696 6.131 -8.749 1.00 94.94 91 ASP A O 1
ATOM 730 N N . GLU A 1 92 ? 11.182 8.263 -8.274 1.00 94.00 92 GLU A N 1
ATOM 731 C CA . GLU A 1 92 ? 9.896 8.282 -8.973 1.00 94.00 92 GLU A CA 1
ATOM 732 C C . GLU A 1 92 ? 10.024 7.964 -10.470 1.00 94.00 92 GLU A C 1
ATOM 734 O O . GLU A 1 92 ? 9.253 7.162 -10.997 1.00 94.00 92 GLU A O 1
ATOM 739 N N . ILE A 1 93 ? 11.021 8.534 -11.155 1.00 95.00 93 ILE A N 1
ATOM 740 C CA . ILE A 1 93 ? 11.221 8.328 -12.596 1.00 95.00 93 ILE A CA 1
ATOM 741 C C . ILE A 1 93 ? 11.576 6.863 -12.859 1.00 95.00 93 ILE A C 1
ATOM 743 O O . ILE A 1 93 ? 11.021 6.235 -13.762 1.00 95.00 93 ILE A O 1
ATOM 747 N N . SER A 1 94 ? 12.466 6.301 -12.043 1.00 95.88 94 SER A N 1
ATOM 748 C CA . SER A 1 94 ? 12.832 4.885 -12.064 1.00 95.88 94 SER A CA 1
ATOM 749 C C . SER A 1 94 ? 11.612 3.976 -11.867 1.00 95.88 94 SER A C 1
ATOM 751 O O . SER A 1 94 ? 11.446 2.990 -12.589 1.00 95.88 94 SER A O 1
ATOM 753 N N . PHE A 1 95 ? 10.707 4.338 -10.952 1.00 95.56 95 PHE A N 1
ATOM 754 C CA . PHE A 1 95 ? 9.468 3.595 -10.726 1.00 95.56 95 PHE A CA 1
ATOM 755 C C . PHE A 1 95 ? 8.516 3.649 -11.930 1.00 95.56 95 PHE A C 1
ATOM 757 O O . PHE A 1 95 ? 8.022 2.608 -12.369 1.00 95.56 95 PHE A O 1
ATOM 764 N N . ILE A 1 96 ? 8.305 4.834 -12.518 1.00 95.56 96 ILE A N 1
ATOM 765 C CA . ILE A 1 96 ? 7.473 5.007 -13.721 1.00 95.56 96 ILE A CA 1
ATOM 766 C C . ILE A 1 96 ? 8.039 4.178 -14.879 1.00 95.56 96 ILE A C 1
ATOM 768 O O . ILE A 1 96 ? 7.309 3.401 -15.495 1.00 95.56 96 ILE A O 1
ATOM 772 N N . LYS A 1 97 ? 9.352 4.259 -15.132 1.00 95.31 97 LYS A N 1
ATOM 773 C CA . LYS A 1 97 ? 10.030 3.462 -16.168 1.00 95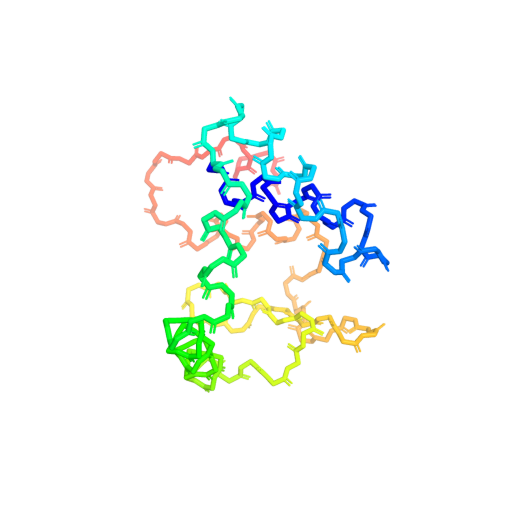.31 97 LYS A CA 1
ATOM 774 C C . LYS A 1 97 ? 9.838 1.963 -15.960 1.00 95.31 97 LYS A C 1
ATOM 776 O O . LYS A 1 97 ? 9.533 1.253 -16.918 1.00 95.31 97 LYS A O 1
ATOM 781 N N . ALA A 1 98 ? 9.979 1.488 -14.723 1.00 96.00 98 ALA A N 1
ATOM 782 C CA . ALA A 1 98 ? 9.812 0.080 -14.381 1.00 96.00 98 ALA A CA 1
ATOM 783 C C . ALA A 1 98 ? 8.372 -0.419 -14.604 1.00 96.00 98 ALA A C 1
ATOM 785 O O . ALA A 1 98 ? 8.179 -1.567 -15.011 1.00 96.00 98 ALA A O 1
ATOM 786 N N . ILE A 1 99 ? 7.362 0.425 -14.371 1.00 95.88 99 ILE A N 1
ATOM 787 C CA . ILE A 1 99 ? 5.959 0.116 -14.688 1.00 95.88 99 ILE A CA 1
ATOM 788 C C . ILE A 1 99 ? 5.748 0.098 -16.205 1.00 95.88 99 ILE A C 1
ATOM 790 O O . ILE A 1 99 ? 5.217 -0.875 -16.741 1.00 95.88 99 ILE A O 1
ATOM 794 N N . CYS A 1 100 ? 6.187 1.144 -16.904 1.00 95.25 100 CYS A N 1
ATOM 795 C CA . CYS A 1 100 ? 5.994 1.295 -18.345 1.00 95.25 100 CYS A CA 1
ATOM 796 C C . CYS A 1 100 ? 6.677 0.185 -19.155 1.00 95.25 100 CYS A C 1
ATOM 798 O O . CYS A 1 100 ? 6.093 -0.309 -20.118 1.00 95.25 100 CYS A O 1
ATOM 800 N N . SER A 1 101 ? 7.866 -0.268 -18.740 1.00 94.00 101 SER A N 1
ATOM 801 C CA . SER A 1 101 ? 8.574 -1.387 -19.382 1.00 94.00 101 SER A CA 1
ATOM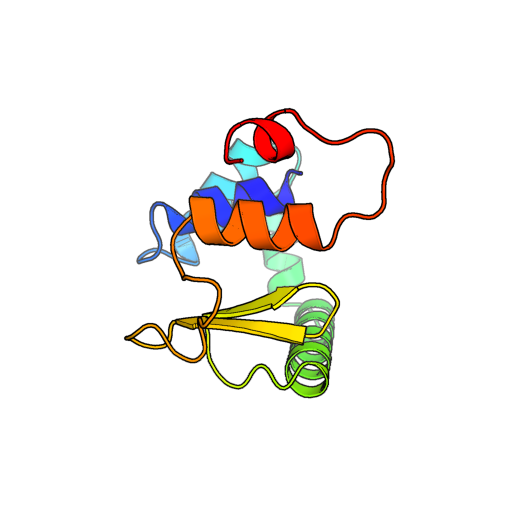 802 C C . SER A 1 101 ? 7.847 -2.728 -19.233 1.00 94.00 101 SER A C 1
ATOM 804 O O . SER A 1 101 ? 8.020 -3.621 -20.059 1.00 94.00 101 SER A O 1
ATOM 806 N N . ARG A 1 102 ? 7.012 -2.866 -18.196 1.00 94.88 102 ARG A N 1
ATOM 807 C CA . ARG A 1 102 ? 6.210 -4.063 -17.898 1.00 94.88 102 ARG A CA 1
ATOM 808 C C . ARG A 1 102 ? 4.783 -3.984 -18.441 1.00 94.88 102 ARG A C 1
ATOM 810 O O . ARG A 1 102 ? 4.040 -4.964 -18.350 1.00 94.88 102 ARG A O 1
ATOM 817 N N . TYR A 1 103 ? 4.383 -2.834 -18.977 1.00 94.50 103 TYR A N 1
ATOM 818 C CA . TYR A 1 103 ? 3.047 -2.614 -19.502 1.00 94.50 103 TYR A CA 1
ATOM 819 C C . TYR A 1 103 ? 2.966 -3.008 -20.982 1.00 94.50 103 TYR A C 1
ATOM 821 O O . TYR A 1 103 ? 3.489 -2.329 -21.865 1.00 94.50 103 TYR A O 1
ATOM 829 N N . ASN A 1 104 ? 2.254 -4.103 -21.256 1.00 93.44 104 ASN A N 1
ATOM 830 C CA . ASN A 1 104 ? 2.097 -4.658 -22.606 1.00 93.44 104 ASN A CA 1
ATOM 831 C C . ASN A 1 104 ? 0.905 -4.073 -23.386 1.00 93.44 104 ASN A C 1
ATOM 833 O O . ASN A 1 104 ? 0.593 -4.553 -24.475 1.00 93.44 104 ASN A O 1
ATOM 837 N N . GLY A 1 105 ? 0.210 -3.072 -22.836 1.00 92.38 105 GLY A N 1
ATOM 838 C CA . GLY A 1 105 ? -0.871 -2.393 -23.546 1.00 92.38 105 GLY A CA 1
ATOM 839 C C . GLY A 1 105 ? -0.348 -1.555 -24.714 1.00 92.38 105 GLY A C 1
ATOM 840 O O . GLY A 1 105 ? 0.772 -1.032 -24.689 1.00 92.38 105 GLY A O 1
ATOM 841 N N . THR A 1 106 ? -1.169 -1.444 -25.756 1.00 91.56 106 THR A N 1
ATOM 842 C CA . THR A 1 106 ? -0.866 -0.633 -26.943 1.00 91.56 106 THR A CA 1
ATOM 843 C C . THR A 1 106 ? -1.073 0.857 -26.697 1.00 91.56 106 THR A C 1
ATOM 845 O O . THR A 1 106 ? -0.349 1.659 -27.270 1.00 91.56 106 THR A O 1
ATOM 848 N N . ASP A 1 107 ? -2.033 1.211 -25.843 1.00 94.19 107 ASP A N 1
ATOM 849 C CA . ASP A 1 107 ? -2.340 2.587 -25.452 1.00 94.19 107 ASP A CA 1
ATOM 850 C C . ASP A 1 107 ? -1.591 2.916 -24.156 1.00 94.19 107 ASP A C 1
ATOM 852 O O . ASP A 1 107 ? -2.001 2.500 -23.070 1.00 94.19 107 ASP A O 1
ATOM 856 N N . LYS A 1 108 ? -0.416 3.544 -24.280 1.00 92.19 108 LYS A N 1
ATOM 857 C CA . LYS A 1 108 ? 0.422 3.888 -23.126 1.00 92.19 108 LYS A CA 1
ATOM 858 C C . LYS A 1 108 ? 0.150 5.330 -22.683 1.00 92.19 108 LYS A C 1
ATOM 860 O O . LYS A 1 108 ? 0.007 6.199 -23.536 1.00 92.19 108 LYS A O 1
ATOM 865 N N . PRO A 1 109 ? 0.139 5.609 -21.367 1.00 92.88 109 PRO A N 1
ATOM 866 C CA . PRO A 1 109 ? 0.115 6.980 -20.867 1.00 92.88 109 PRO A CA 1
ATOM 867 C C . PRO A 1 109 ? 1.327 7.788 -21.350 1.00 92.88 109 PRO A C 1
ATOM 869 O O . PRO A 1 109 ? 2.405 7.224 -21.558 1.00 92.88 109 PRO A O 1
ATOM 872 N N . ILE A 1 110 ? 1.180 9.112 -21.458 1.00 93.38 110 ILE A N 1
ATOM 873 C CA . ILE A 1 110 ? 2.251 10.024 -21.902 1.00 93.38 110 ILE A CA 1
ATOM 874 C C . ILE A 1 110 ? 3.490 9.963 -20.998 1.00 93.38 110 ILE A C 1
ATOM 876 O O . ILE A 1 110 ? 4.621 10.156 -21.446 1.00 93.38 110 ILE A O 1
ATOM 880 N N . GLU A 1 111 ? 3.308 9.618 -19.725 1.00 92.31 111 GLU A N 1
ATOM 881 C CA . GLU A 1 111 ? 4.385 9.402 -18.765 1.00 92.31 111 GLU A CA 1
ATOM 882 C C . GLU A 1 111 ? 5.306 8.250 -19.196 1.00 92.31 111 GLU A C 1
ATOM 884 O O . GLU A 1 111 ? 6.495 8.273 -18.895 1.00 92.31 111 GLU A O 1
ATOM 889 N N . CYS A 1 112 ? 4.806 7.275 -19.963 1.00 93.00 112 CYS A N 1
ATOM 890 C CA . CYS A 1 112 ? 5.632 6.212 -20.537 1.00 93.00 112 CYS A CA 1
ATOM 891 C C . CYS A 1 112 ? 6.440 6.647 -21.767 1.00 93.00 112 CYS A C 1
ATOM 893 O O . CYS A 1 112 ? 7.351 5.926 -22.172 1.00 93.00 112 CYS A O 1
ATOM 895 N N . GLU A 1 113 ? 6.126 7.801 -22.351 1.00 87.06 113 GLU A N 1
ATOM 896 C CA . GLU A 1 113 ? 6.808 8.360 -23.525 1.00 87.06 113 GLU A CA 1
ATOM 897 C C . GLU A 1 113 ? 7.794 9.468 -23.134 1.00 87.06 113 GLU A C 1
ATOM 899 O O . GLU A 1 113 ? 8.822 9.651 -23.778 1.00 87.06 113 GLU A O 1
ATOM 904 N N . THR A 1 114 ? 7.507 10.175 -22.037 1.00 79.81 114 THR A N 1
ATOM 905 C CA . THR A 1 114 ? 8.246 11.365 -21.581 1.00 79.81 114 THR A CA 1
ATOM 906 C C . THR A 1 114 ? 9.681 11.073 -21.128 1.00 79.81 114 THR A C 1
ATOM 908 O O . THR A 1 114 ? 10.527 11.963 -21.160 1.00 79.81 114 THR A O 1
ATOM 911 N N . PHE A 1 115 ? 9.976 9.846 -20.688 1.00 65.69 115 PHE A N 1
ATOM 912 C CA . PHE A 1 115 ? 11.260 9.509 -20.055 1.00 65.69 115 PHE A CA 1
ATOM 913 C C . PHE A 1 115 ? 12.163 8.582 -20.887 1.00 65.69 115 PHE A C 1
ATOM 915 O O . PHE A 1 115 ? 13.077 7.965 -20.317 1.00 65.69 115 PHE A O 1
ATOM 922 N N . ILE A 1 116 ? 11.901 8.472 -22.196 1.00 55.72 116 ILE A N 1
ATOM 923 C CA . ILE A 1 116 ? 12.772 7.795 -23.174 1.00 55.72 116 ILE A CA 1
ATOM 924 C C . ILE A 1 116 ? 13.970 8.685 -23.507 1.00 55.72 116 ILE A C 1
ATOM 926 O O . ILE A 1 116 ? 13.756 9.874 -23.827 1.00 55.72 116 ILE A O 1
#

Secondary structure (DSSP, 8-state):
-HHHHHHHHHHHTGGGTTTTHHHHHHHHHTT-S-HHHHHHHHTSHHHHHHHHHHHHHHHHTT--SSSEEEETTEEEEEEESEEES-TT-SSHHHHHHHHHHH---SS--THHHHT-